Protein AF-A0A959L363-F1 (afdb_monomer_lite)

pLDDT: mean 81.71, std 19.34, range [37.88, 98.5]

Secondary structure (DSSP, 8-state):
----------------------SSSHHHHHHHHHHHHHHHHHHHHHHTT--EE-SEEEETTTTEEEEPPTTEEEEEHHHHHHIIIIIT-PPPPPTTS-EEEEEEETT--TTSTT---EEEE--STT---HHHHTT--

Sequence (137 aa):
MNRIITLLLSIGYFPLFSFQDADTVATDTLGYAQAVAMYQAYTDSLLATFQYDRGLIHLKDDLATIQVPSGFKYLDGDNAEKVLTDLWGNPPSDTENQSLGMLFPEYSDPLDDSSYAINITYSEDGYVDDEDAEEID

Structure (mmCIF, N/CA/C/O backbone):
data_AF-A0A959L363-F1
#
_entry.id   AF-A0A959L363-F1
#
loop_
_atom_site.group_PDB
_atom_site.id
_atom_site.type_symbol
_atom_site.label_atom_id
_atom_site.label_alt_id
_atom_site.label_comp_id
_atom_site.label_asym_id
_atom_site.label_entity_id
_atom_site.label_seq_id
_atom_site.pdbx_PDB_ins_code
_atom_site.Cartn_x
_atom_site.Cartn_y
_atom_site.Cartn_z
_atom_site.occupancy
_atom_site.B_iso_or_equiv
_atom_site.auth_seq_id
_atom_site.auth_comp_id
_atom_site.auth_asym_id
_atom_site.auth_atom_id
_atom_site.pdbx_PDB_model_num
ATOM 1 N N . MET A 1 1 ? 14.053 -32.104 -82.047 1.00 43.00 1 MET A N 1
ATOM 2 C CA . MET A 1 1 ? 14.640 -31.166 -83.028 1.00 43.00 1 MET A CA 1
ATOM 3 C C . MET A 1 1 ? 15.116 -29.943 -82.254 1.00 43.00 1 MET A C 1
ATOM 5 O O . MET A 1 1 ? 14.291 -29.179 -81.777 1.00 43.00 1 MET A O 1
ATOM 9 N N . ASN A 1 2 ? 16.428 -29.853 -82.015 1.00 37.88 2 ASN A N 1
ATOM 10 C CA . ASN A 1 2 ? 17.093 -28.775 -81.273 1.00 37.88 2 ASN A CA 1
ATOM 11 C C . ASN A 1 2 ? 17.002 -27.446 -82.018 1.00 37.88 2 ASN A C 1
ATOM 13 O O . ASN A 1 2 ? 17.355 -27.441 -83.195 1.00 37.88 2 ASN A O 1
ATOM 17 N N . ARG A 1 3 ? 16.745 -26.338 -81.305 1.00 48.91 3 ARG A N 1
ATOM 18 C CA . ARG A 1 3 ? 17.445 -25.056 -81.520 1.00 48.91 3 ARG A CA 1
ATOM 19 C C . ARG A 1 3 ? 17.607 -24.300 -80.198 1.00 48.91 3 ARG A C 1
ATOM 21 O O . ARG A 1 3 ? 16.653 -23.766 -79.650 1.00 48.91 3 ARG A O 1
ATOM 28 N N . ILE A 1 4 ? 18.845 -24.304 -79.718 1.00 48.91 4 ILE A N 1
ATOM 29 C CA . ILE A 1 4 ? 19.383 -23.4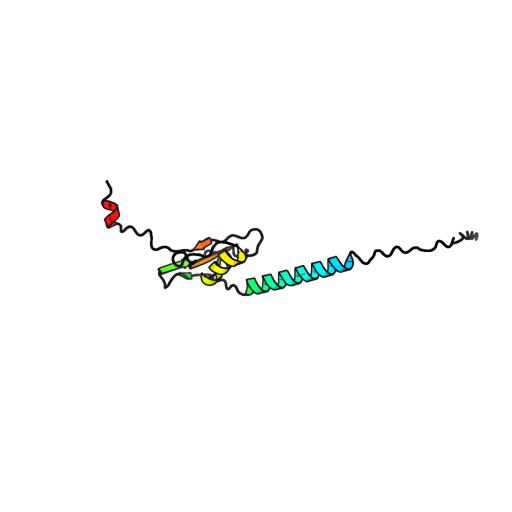88 -78.629 1.00 48.91 4 ILE A CA 1
ATOM 30 C C . ILE A 1 4 ? 19.667 -22.098 -79.216 1.00 48.91 4 ILE A C 1
ATOM 32 O O . ILE A 1 4 ? 20.325 -22.014 -80.253 1.00 48.91 4 ILE A O 1
ATOM 36 N N . ILE A 1 5 ? 19.189 -21.027 -78.578 1.00 58.47 5 ILE A N 1
ATOM 37 C CA . ILE A 1 5 ? 19.620 -19.651 -78.865 1.00 58.47 5 ILE A CA 1
ATOM 38 C C . ILE A 1 5 ? 20.135 -19.057 -77.556 1.00 58.47 5 ILE A C 1
ATOM 40 O O . ILE A 1 5 ? 19.373 -18.668 -76.677 1.00 58.47 5 ILE A O 1
ATOM 44 N N . THR A 1 6 ? 21.457 -19.045 -77.441 1.00 44.00 6 THR A N 1
ATOM 45 C CA . THR A 1 6 ? 22.223 -18.380 -76.389 1.00 44.00 6 THR A CA 1
ATOM 46 C C . THR A 1 6 ? 22.303 -16.894 -76.726 1.00 44.00 6 THR A C 1
ATOM 48 O O . THR A 1 6 ? 22.910 -16.536 -77.735 1.00 44.00 6 THR A O 1
ATOM 51 N N . LEU A 1 7 ? 21.716 -16.026 -75.899 1.00 48.38 7 LEU A N 1
ATOM 52 C CA . LEU A 1 7 ? 21.929 -14.580 -75.977 1.00 48.38 7 LEU A CA 1
ATOM 53 C C . LEU A 1 7 ? 22.868 -14.163 -74.837 1.00 48.38 7 LEU A C 1
ATOM 55 O O . LEU A 1 7 ? 22.487 -14.157 -73.669 1.00 48.38 7 LEU A O 1
ATOM 59 N N . LEU A 1 8 ? 24.114 -13.857 -75.196 1.00 46.59 8 LEU A N 1
ATOM 60 C CA . LEU A 1 8 ? 25.107 -13.219 -74.334 1.00 46.59 8 LEU A CA 1
ATOM 61 C C . LEU A 1 8 ? 24.691 -11.761 -74.100 1.00 46.59 8 LEU A C 1
ATOM 63 O O . LEU A 1 8 ? 24.808 -10.941 -75.009 1.00 46.59 8 LEU A O 1
ATOM 67 N N . LEU A 1 9 ? 24.223 -11.435 -72.893 1.00 41.91 9 LEU A N 1
ATOM 68 C CA . LEU A 1 9 ? 24.090 -10.049 -72.452 1.00 41.91 9 LEU A CA 1
ATOM 69 C C . LEU A 1 9 ? 25.356 -9.667 -71.676 1.00 41.91 9 LEU A C 1
ATOM 71 O O . LEU A 1 9 ? 25.665 -10.227 -70.626 1.00 41.91 9 LEU A O 1
ATOM 75 N N . SER A 1 10 ? 26.116 -8.744 -72.252 1.00 45.78 10 SER A N 1
ATOM 76 C CA . SER A 1 10 ? 27.345 -8.171 -71.713 1.00 45.78 10 SER A CA 1
ATOM 77 C C . SER A 1 10 ? 27.107 -7.491 -70.363 1.00 45.78 10 SER A C 1
ATOM 79 O O . SER A 1 10 ? 26.368 -6.510 -70.278 1.00 45.78 10 SER A O 1
ATOM 81 N N . ILE A 1 11 ? 27.779 -7.990 -69.325 1.00 49.88 11 ILE A N 1
ATOM 82 C CA . ILE A 1 11 ? 27.870 -7.367 -68.003 1.00 49.88 11 ILE A CA 1
ATOM 83 C C . ILE A 1 11 ? 28.713 -6.095 -68.144 1.00 49.88 11 ILE A C 1
ATOM 85 O O . ILE A 1 11 ? 29.933 -6.154 -68.286 1.00 49.88 11 ILE A O 1
ATOM 89 N N . GLY A 1 12 ? 28.053 -4.938 -68.140 1.00 54.84 12 GLY A N 1
ATOM 90 C CA . GLY A 1 12 ? 28.714 -3.659 -67.917 1.00 54.84 12 GLY A CA 1
ATOM 91 C C . GLY A 1 12 ? 29.148 -3.571 -66.457 1.00 54.84 12 GLY A C 1
ATOM 92 O O . GLY A 1 12 ? 28.323 -3.689 -65.553 1.00 54.84 12 GLY A O 1
ATOM 93 N N . TYR A 1 13 ? 30.446 -3.393 -66.233 1.00 51.31 13 TYR A N 1
ATOM 94 C CA . TYR A 1 13 ? 31.052 -3.192 -64.921 1.00 51.31 13 TYR A CA 1
ATOM 95 C C . TYR A 1 13 ? 30.641 -1.814 -64.378 1.00 51.31 13 TYR A C 1
ATOM 97 O O . TYR A 1 13 ? 31.309 -0.812 -64.626 1.00 51.31 13 TYR A O 1
ATOM 105 N N . PHE A 1 14 ? 29.510 -1.741 -63.677 1.00 59.78 14 PHE A N 1
ATOM 106 C CA . PHE A 1 14 ? 29.218 -0.617 -62.791 1.00 59.78 14 PHE A CA 1
ATOM 107 C C . PHE A 1 14 ? 29.981 -0.859 -61.485 1.00 59.78 14 PHE A C 1
ATOM 109 O O . PHE A 1 14 ? 29.780 -1.915 -60.879 1.00 59.78 14 PHE A O 1
ATOM 116 N N . PRO A 1 15 ? 30.852 0.056 -61.020 1.00 51.56 15 PRO A N 1
ATOM 117 C CA . PRO A 1 15 ? 31.345 -0.036 -59.659 1.00 51.56 15 PRO A CA 1
ATOM 118 C C . PRO A 1 15 ? 30.133 0.033 -58.728 1.00 51.56 15 PRO A C 1
ATOM 120 O O . PRO A 1 15 ? 29.412 1.031 -58.691 1.00 51.56 15 PRO A O 1
ATOM 123 N N . LEU A 1 16 ? 29.902 -1.070 -58.015 1.00 52.91 16 LEU A N 1
ATOM 124 C CA . LEU A 1 16 ? 29.075 -1.127 -56.821 1.00 52.91 16 LEU A CA 1
ATOM 125 C C . LEU A 1 16 ? 29.635 -0.098 -55.835 1.00 52.91 16 LEU A C 1
ATOM 127 O O . LEU A 1 16 ? 30.534 -0.394 -55.052 1.00 52.91 16 LEU A O 1
ATOM 131 N N . PHE A 1 17 ? 29.118 1.127 -55.877 1.00 48.88 17 PHE A N 1
ATOM 132 C CA . PHE A 1 17 ? 29.097 1.955 -54.685 1.00 48.88 17 PHE A CA 1
ATOM 133 C C . PHE A 1 17 ? 28.087 1.305 -53.745 1.00 48.88 17 PHE A C 1
ATOM 135 O O . PHE A 1 17 ? 26.893 1.593 -53.786 1.00 48.88 17 PHE A O 1
ATOM 142 N N . SER A 1 18 ? 28.572 0.376 -52.926 1.00 49.88 18 SER A N 1
ATOM 143 C CA . SER A 1 18 ? 27.905 0.030 -51.683 1.00 49.88 18 SER A CA 1
ATOM 144 C C . SER A 1 18 ? 27.922 1.290 -50.821 1.00 49.88 18 SER A C 1
ATOM 146 O O . SER A 1 18 ? 28.920 1.577 -50.164 1.00 49.88 18 SER A O 1
ATOM 148 N N . PHE A 1 19 ? 26.841 2.071 -50.837 1.00 51.59 19 PHE A N 1
ATOM 149 C CA . PHE A 1 19 ? 26.534 2.918 -49.689 1.00 51.59 19 PHE A CA 1
ATOM 150 C C . PHE A 1 19 ? 26.114 1.975 -48.565 1.00 51.59 19 PHE A C 1
ATOM 152 O O . PHE A 1 19 ? 24.955 1.593 -48.425 1.00 51.59 19 PHE A O 1
ATOM 159 N N . GLN A 1 20 ? 27.118 1.511 -47.829 1.00 48.84 20 GLN A N 1
ATOM 160 C CA . GLN A 1 20 ? 26.944 0.859 -46.549 1.00 48.84 20 GLN A CA 1
ATOM 161 C C . GLN A 1 20 ? 26.662 1.945 -45.508 1.00 48.84 20 GLN A C 1
ATOM 163 O O . GLN A 1 20 ? 27.536 2.289 -44.726 1.00 48.84 20 GLN A O 1
ATOM 168 N N . ASP A 1 21 ? 25.435 2.456 -45.483 1.00 50.69 21 ASP A N 1
ATOM 169 C CA . ASP A 1 21 ? 24.870 3.050 -44.267 1.00 50.69 21 ASP A CA 1
ATOM 170 C C . ASP A 1 21 ? 24.041 1.971 -43.560 1.00 50.69 21 ASP A C 1
ATOM 172 O O . ASP A 1 21 ? 22.823 2.046 -43.436 1.00 50.69 21 ASP A O 1
ATOM 176 N N . ALA A 1 22 ? 24.724 0.897 -43.159 1.00 49.09 22 ALA A N 1
ATOM 177 C CA . ALA A 1 22 ? 24.154 -0.216 -42.401 1.00 49.09 22 ALA A CA 1
ATOM 178 C C . ALA A 1 22 ? 24.656 -0.224 -40.948 1.00 49.09 22 ALA A C 1
ATOM 180 O O . ALA A 1 22 ? 24.751 -1.291 -40.353 1.00 49.09 22 ALA A O 1
ATOM 181 N N . ASP A 1 23 ? 25.012 0.942 -40.398 1.00 50.62 23 ASP A N 1
ATOM 182 C CA . ASP A 1 23 ? 25.654 1.027 -39.075 1.00 50.62 23 ASP A CA 1
ATOM 183 C C . ASP A 1 23 ? 24.974 1.993 -38.089 1.00 50.62 23 ASP A C 1
ATOM 185 O O . ASP A 1 23 ? 25.424 2.159 -36.960 1.00 50.62 23 ASP A O 1
ATOM 189 N N . THR A 1 24 ? 23.846 2.607 -38.461 1.00 48.31 24 THR A N 1
ATOM 190 C CA . THR A 1 24 ? 23.102 3.513 -37.562 1.00 48.31 24 THR A CA 1
ATOM 191 C C . THR A 1 24 ? 21.827 2.918 -36.970 1.00 48.31 24 THR A C 1
ATOM 193 O O . THR A 1 24 ? 21.322 3.459 -35.995 1.00 48.31 24 THR A O 1
ATOM 196 N N . VAL A 1 25 ? 21.320 1.789 -37.482 1.00 49.47 25 VAL A N 1
ATOM 197 C CA . VAL A 1 25 ? 20.061 1.195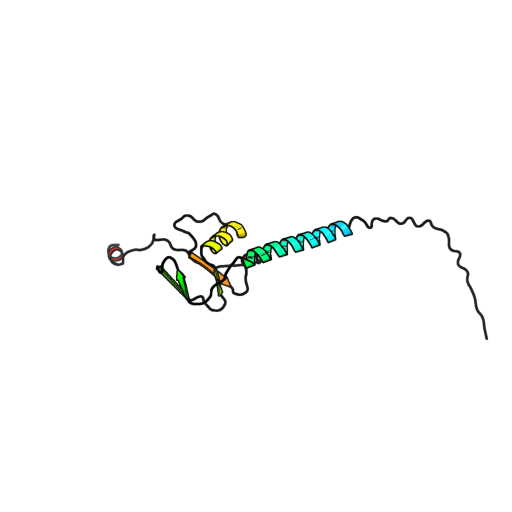 -36.983 1.00 49.47 25 VAL A CA 1
ATOM 198 C C . VAL A 1 25 ? 20.306 0.085 -35.954 1.00 49.47 25 VAL A C 1
ATOM 200 O O . VAL A 1 25 ? 19.587 0.011 -34.963 1.00 49.47 25 VAL A O 1
ATOM 203 N N . ALA A 1 26 ? 21.341 -0.747 -36.131 1.00 53.28 26 ALA A N 1
ATOM 204 C CA . ALA A 1 26 ? 21.574 -1.933 -35.294 1.00 53.28 26 ALA A CA 1
ATOM 205 C C . ALA A 1 26 ? 22.016 -1.605 -33.853 1.00 53.28 26 ALA A C 1
ATOM 207 O O . ALA A 1 26 ? 21.640 -2.302 -32.910 1.00 53.28 26 ALA A O 1
ATOM 208 N N . THR A 1 27 ? 22.786 -0.531 -33.672 1.00 50.38 27 THR A N 1
ATOM 209 C CA . THR A 1 27 ? 23.325 -0.114 -32.366 1.00 50.38 27 THR A CA 1
ATOM 210 C C . THR A 1 27 ? 22.240 0.466 -31.456 1.00 50.38 27 THR A C 1
ATOM 212 O O . THR A 1 27 ? 22.255 0.226 -30.250 1.00 50.38 27 THR A O 1
ATOM 215 N N . ASP A 1 28 ? 21.256 1.160 -32.034 1.00 59.50 28 ASP A N 1
ATOM 216 C CA . ASP A 1 28 ? 20.140 1.765 -31.298 1.00 59.50 28 ASP A CA 1
ATOM 217 C C . ASP A 1 28 ? 19.101 0.709 -30.878 1.00 59.50 28 ASP A C 1
ATOM 219 O O . ASP A 1 28 ? 18.611 0.712 -29.751 1.00 59.50 28 ASP A O 1
ATOM 223 N N . THR A 1 29 ? 18.842 -0.298 -31.728 1.00 62.25 29 THR A N 1
ATOM 224 C CA . THR A 1 29 ? 17.885 -1.371 -31.386 1.00 62.25 29 THR A CA 1
ATOM 225 C C . THR A 1 29 ? 18.415 -2.325 -30.316 1.00 62.25 29 THR A C 1
ATOM 227 O O . THR A 1 29 ? 17.658 -2.734 -29.437 1.00 62.25 29 THR A O 1
ATOM 230 N N . LEU A 1 30 ? 19.706 -2.682 -30.362 1.00 71.25 30 LEU A N 1
ATOM 231 C CA . LEU A 1 30 ? 20.332 -3.531 -29.339 1.00 71.25 30 LEU A CA 1
ATOM 232 C C . LEU A 1 30 ? 20.449 -2.803 -27.993 1.00 71.25 30 LEU A C 1
ATOM 234 O O . LEU A 1 30 ? 20.193 -3.407 -26.951 1.00 71.25 30 LEU A O 1
ATOM 238 N N . GLY A 1 31 ? 20.776 -1.507 -28.012 1.00 87.25 31 GLY A N 1
ATOM 239 C CA . GLY A 1 31 ? 20.794 -0.667 -26.813 1.00 87.25 31 GLY A CA 1
ATOM 240 C C . GLY A 1 31 ? 19.407 -0.519 -26.186 1.00 87.25 31 GLY A C 1
ATOM 241 O O . GLY A 1 31 ? 19.257 -0.708 -24.979 1.00 87.25 31 GLY A O 1
ATOM 242 N N . TYR A 1 32 ? 18.381 -0.268 -27.004 1.00 82.06 32 TYR A N 1
ATOM 243 C CA . TYR A 1 32 ? 16.997 -0.165 -26.544 1.00 82.06 32 TYR A CA 1
ATOM 244 C C . TYR A 1 32 ? 16.484 -1.480 -25.945 1.00 82.06 32 TYR A C 1
ATOM 246 O O . TYR A 1 32 ? 15.940 -1.483 -24.844 1.00 82.06 32 TYR A O 1
ATOM 254 N N . ALA A 1 33 ? 16.718 -2.616 -26.613 1.00 89.94 33 ALA A N 1
ATOM 255 C CA . ALA A 1 33 ? 16.316 -3.924 -26.096 1.00 89.94 33 ALA A CA 1
ATOM 256 C C . ALA A 1 33 ? 16.993 -4.247 -24.752 1.00 89.94 33 ALA A C 1
ATOM 258 O O . ALA A 1 33 ? 16.332 -4.714 -23.826 1.00 89.94 33 ALA A O 1
ATOM 259 N N . GLN A 1 34 ? 18.291 -3.954 -24.620 1.00 90.69 34 GLN A N 1
ATOM 260 C CA . GLN A 1 34 ? 19.027 -4.144 -23.370 1.00 90.69 34 GLN A CA 1
ATOM 261 C C . GLN A 1 34 ? 18.500 -3.237 -22.248 1.00 90.69 34 GLN A C 1
ATOM 263 O O . GLN A 1 34 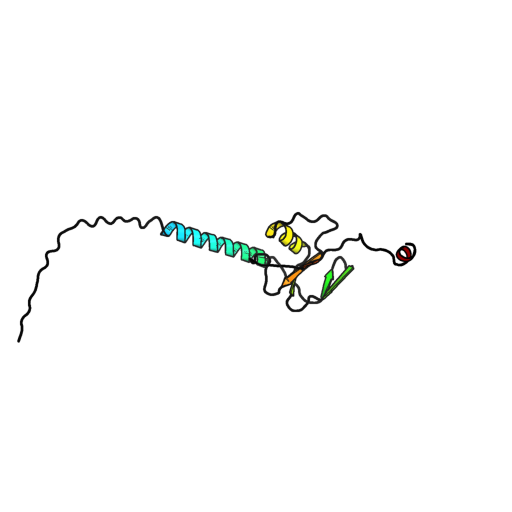? 18.369 -3.697 -21.113 1.00 90.69 34 GLN A O 1
ATOM 268 N N . ALA A 1 35 ? 18.175 -1.976 -22.553 1.00 91.75 35 ALA A N 1
ATOM 269 C CA . ALA A 1 35 ? 17.610 -1.031 -21.591 1.00 91.75 35 ALA A CA 1
ATOM 270 C C . ALA A 1 35 ? 16.221 -1.470 -21.099 1.00 91.75 35 ALA A C 1
ATOM 272 O O . ALA A 1 35 ? 15.969 -1.448 -19.896 1.00 91.75 35 ALA A O 1
ATOM 273 N N . VAL A 1 36 ? 15.353 -1.938 -22.004 1.00 93.38 36 VAL A N 1
ATOM 274 C CA . VAL A 1 36 ? 14.036 -2.492 -21.649 1.00 93.38 36 VAL A CA 1
ATOM 275 C C . VAL A 1 36 ? 14.187 -3.720 -20.751 1.00 93.38 36 VAL A C 1
ATOM 277 O O . VAL A 1 36 ? 13.523 -3.798 -19.721 1.00 93.38 36 VAL A O 1
ATOM 280 N N . ALA A 1 37 ? 15.100 -4.641 -21.074 1.00 94.75 37 ALA A N 1
ATOM 281 C CA . ALA A 1 37 ? 15.347 -5.822 -20.243 1.00 94.75 37 ALA A CA 1
ATOM 282 C C . ALA A 1 37 ? 15.857 -5.458 -18.837 1.00 94.75 37 ALA A C 1
ATOM 284 O O . ALA A 1 37 ? 15.452 -6.071 -17.853 1.00 94.75 37 ALA A O 1
ATOM 285 N N . MET A 1 38 ? 16.734 -4.454 -18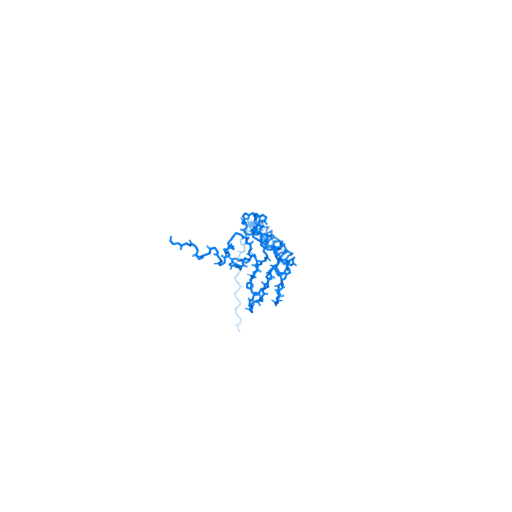.722 1.00 94.50 38 MET A N 1
ATOM 286 C CA . MET A 1 38 ? 17.206 -3.970 -17.420 1.00 94.50 38 MET A CA 1
ATOM 287 C C . MET A 1 38 ? 16.087 -3.319 -16.607 1.00 94.50 38 MET A C 1
ATOM 289 O O . MET A 1 38 ? 16.006 -3.549 -15.403 1.00 94.50 38 MET A O 1
ATOM 293 N N . TYR A 1 39 ? 15.229 -2.531 -17.258 1.00 91.94 39 TYR A N 1
ATOM 294 C CA . TYR A 1 39 ? 14.073 -1.920 -16.612 1.00 91.94 39 TYR A CA 1
ATOM 295 C C . TYR A 1 39 ? 13.099 -2.983 -16.091 1.00 91.94 39 TYR A C 1
ATOM 297 O O . TYR A 1 39 ? 12.738 -2.936 -14.922 1.00 91.94 39 TYR A O 1
ATOM 305 N N . GLN A 1 40 ? 12.770 -3.989 -16.907 1.00 93.38 40 GLN A N 1
ATOM 306 C CA . GLN A 1 40 ? 11.921 -5.116 -16.503 1.00 93.38 40 GLN A CA 1
ATOM 307 C C . GLN A 1 40 ? 12.519 -5.896 -15.326 1.00 93.38 40 GLN A C 1
ATOM 309 O O . GLN A 1 40 ? 11.847 -6.141 -14.333 1.00 93.38 40 GLN A O 1
ATOM 314 N N . ALA A 1 41 ? 13.812 -6.228 -15.380 1.00 95.56 41 ALA A N 1
ATOM 315 C CA . ALA A 1 41 ? 14.466 -6.928 -14.276 1.00 95.56 41 ALA A CA 1
ATOM 316 C C . ALA A 1 41 ? 14.451 -6.111 -12.970 1.00 95.56 41 ALA A C 1
ATOM 318 O O . ALA A 1 41 ? 14.320 -6.675 -11.883 1.00 95.56 41 ALA A O 1
ATOM 319 N N . TYR A 1 42 ? 14.579 -4.785 -13.068 1.00 93.31 42 TYR A N 1
ATOM 320 C CA . TYR A 1 42 ? 14.456 -3.890 -11.922 1.00 93.31 42 TYR A CA 1
ATOM 321 C C . TYR A 1 42 ? 13.027 -3.866 -11.364 1.00 93.31 42 TYR A C 1
ATOM 323 O O . TYR A 1 42 ? 12.858 -4.027 -10.155 1.00 93.31 42 TYR A O 1
ATOM 331 N N 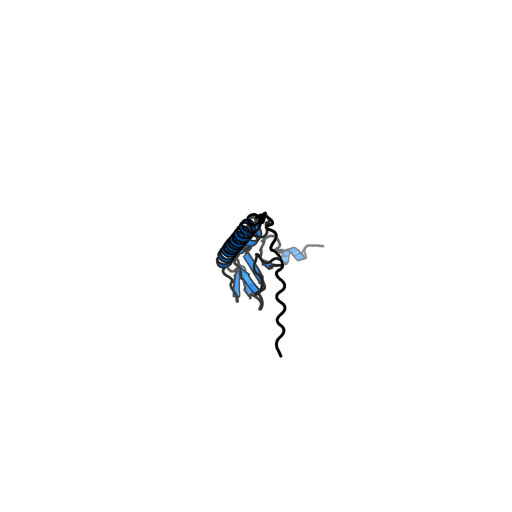. THR A 1 43 ? 12.006 -3.713 -12.217 1.00 93.31 43 THR A N 1
ATOM 332 C CA . THR A 1 43 ? 10.603 -3.699 -11.774 1.00 93.31 43 THR A CA 1
ATOM 333 C C . THR A 1 43 ? 10.208 -5.026 -11.142 1.00 93.31 43 THR A C 1
ATOM 335 O O . THR A 1 43 ? 9.643 -5.031 -10.053 1.00 93.31 43 THR A O 1
ATOM 338 N N . ASP A 1 44 ? 10.590 -6.148 -11.751 1.00 94.12 44 ASP A N 1
ATOM 339 C CA . ASP A 1 44 ? 10.318 -7.487 -11.227 1.00 94.12 44 ASP A CA 1
ATOM 340 C C . ASP A 1 44 ? 10.983 -7.690 -9.862 1.00 94.12 44 ASP A C 1
ATOM 342 O O . ASP A 1 44 ? 10.361 -8.192 -8.926 1.00 94.12 44 ASP A O 1
ATOM 346 N N . SER A 1 45 ? 12.241 -7.255 -9.718 1.00 95.25 45 SER A N 1
ATOM 347 C CA . SER A 1 45 ? 12.955 -7.334 -8.443 1.00 95.25 45 SER A CA 1
ATOM 348 C C . SER A 1 45 ? 12.301 -6.486 -7.358 1.00 95.25 45 SER A C 1
ATOM 350 O O . SER A 1 45 ? 12.332 -6.886 -6.197 1.00 95.25 45 SER A O 1
ATOM 352 N N . LEU A 1 46 ? 11.764 -5.318 -7.707 1.00 94.12 46 LEU A N 1
ATOM 353 C CA . LEU A 1 46 ? 11.080 -4.434 -6.771 1.00 94.12 46 LEU A CA 1
ATOM 354 C C . LEU A 1 46 ? 9.736 -5.030 -6.336 1.00 94.12 46 LEU A C 1
ATOM 356 O O . LEU A 1 46 ? 9.482 -5.140 -5.139 1.00 94.12 46 LEU A O 1
ATOM 360 N N . LEU A 1 47 ? 8.910 -5.471 -7.288 1.00 94.31 47 LEU A N 1
ATOM 361 C CA . LEU A 1 47 ? 7.609 -6.086 -7.006 1.00 94.31 47 LEU A CA 1
ATOM 362 C C . LEU A 1 47 ? 7.752 -7.370 -6.183 1.00 94.31 47 LEU A C 1
ATOM 364 O O . LEU A 1 47 ? 6.947 -7.622 -5.292 1.00 94.31 47 LEU A O 1
ATOM 368 N N . ALA A 1 48 ? 8.823 -8.138 -6.401 1.00 95.25 48 ALA A N 1
ATOM 369 C CA . ALA A 1 48 ? 9.135 -9.319 -5.600 1.00 95.25 48 ALA A CA 1
ATOM 370 C C . ALA A 1 48 ? 9.466 -9.007 -4.127 1.00 95.25 48 ALA A C 1
ATOM 372 O O . ALA A 1 48 ? 9.482 -9.925 -3.305 1.00 95.25 48 ALA A O 1
ATOM 373 N N . THR A 1 49 ? 9.747 -7.745 -3.775 1.00 95.56 49 THR A N 1
ATOM 374 C CA . THR A 1 49 ? 9.944 -7.350 -2.370 1.00 95.56 49 THR A CA 1
ATOM 375 C C . THR A 1 49 ? 8.629 -7.179 -1.612 1.00 95.56 49 THR A C 1
ATOM 377 O O . THR A 1 49 ? 8.633 -7.243 -0.381 1.00 95.56 49 THR A O 1
ATOM 380 N N . PHE A 1 50 ? 7.511 -7.002 -2.321 1.00 96.31 50 PHE A N 1
ATOM 381 C CA . PHE A 1 50 ? 6.193 -6.863 -1.718 1.00 96.31 50 PHE A CA 1
ATOM 382 C C . PHE A 1 50 ? 5.602 -8.229 -1.380 1.00 96.31 50 PHE A C 1
ATOM 384 O O . PHE A 1 50 ? 5.480 -9.116 -2.227 1.00 96.31 50 PHE A O 1
ATOM 391 N N . GLN A 1 51 ? 5.223 -8.392 -0.114 1.00 96.12 51 GLN A N 1
ATOM 392 C CA . GLN A 1 51 ? 4.527 -9.577 0.368 1.00 96.12 51 GLN A CA 1
ATOM 393 C C . GLN A 1 51 ? 3.055 -9.239 0.522 1.00 96.12 51 GLN A C 1
ATOM 395 O O . GLN A 1 51 ? 2.707 -8.233 1.133 1.00 96.12 51 GLN A O 1
ATOM 400 N N . TYR A 1 52 ? 2.207 -10.077 -0.070 1.00 97.69 52 TYR A N 1
ATOM 401 C CA . TYR A 1 52 ? 0.775 -9.847 -0.077 1.00 97.69 52 TYR A CA 1
ATOM 402 C C . TYR A 1 52 ? 0.029 -10.889 0.745 1.00 97.69 52 TYR A C 1
ATOM 404 O O . TYR A 1 52 ? 0.066 -12.084 0.424 1.00 97.69 52 TYR A O 1
ATOM 412 N N . ASP A 1 53 ? -0.735 -10.415 1.720 1.00 97.81 53 ASP A N 1
ATOM 413 C CA . ASP A 1 53 ? -1.535 -11.249 2.605 1.00 97.81 53 ASP A CA 1
ATOM 414 C C . ASP A 1 53 ? -3.001 -11.324 2.168 1.00 97.81 53 ASP A C 1
ATOM 416 O O . ASP A 1 53 ? -3.522 -10.508 1.402 1.00 97.81 53 ASP A O 1
ATOM 420 N N . ARG A 1 54 ? -3.681 -12.370 2.640 1.00 98.12 54 ARG A N 1
ATOM 421 C CA . ARG A 1 54 ? -5.103 -12.641 2.400 1.00 98.12 54 ARG A CA 1
ATOM 422 C C . ARG A 1 54 ? -5.710 -13.208 3.677 1.00 98.12 54 ARG A C 1
ATOM 424 O O . ARG A 1 54 ? -5.013 -13.819 4.482 1.00 98.12 54 ARG A O 1
ATOM 431 N N . GLY A 1 55 ? -7.026 -13.091 3.819 1.00 97.81 55 GLY A N 1
ATOM 432 C CA . GLY A 1 55 ? -7.731 -13.586 4.999 1.00 97.81 55 GLY A CA 1
ATOM 433 C C . GLY A 1 55 ? -7.955 -12.494 6.043 1.00 97.81 55 GLY A C 1
ATOM 434 O O . GLY A 1 55 ? -8.250 -11.358 5.680 1.00 97.81 55 GLY A O 1
ATOM 435 N N . LEU A 1 56 ? -7.886 -12.864 7.322 1.00 98.19 56 LEU A N 1
ATOM 436 C CA . LEU A 1 56 ? -8.071 -11.940 8.440 1.00 98.19 56 LEU A CA 1
ATOM 437 C C . LEU A 1 56 ? -6.745 -11.244 8.762 1.00 98.19 56 LEU A C 1
ATOM 439 O O . LEU A 1 56 ? -5.768 -11.916 9.087 1.00 98.19 56 LEU A O 1
ATOM 443 N N . ILE A 1 57 ? -6.733 -9.916 8.694 1.00 98.00 57 ILE A N 1
ATOM 444 C CA . ILE A 1 57 ? -5.579 -9.073 9.007 1.00 98.00 57 ILE A CA 1
ATOM 445 C C . ILE A 1 57 ? -5.914 -8.210 10.220 1.00 98.00 57 ILE A C 1
ATOM 447 O O . ILE A 1 57 ? -7.004 -7.641 10.309 1.00 98.00 57 ILE A O 1
ATOM 451 N N . HIS A 1 58 ? -4.964 -8.120 11.142 1.00 97.00 58 HIS A N 1
ATOM 452 C CA . HIS A 1 58 ? -5.039 -7.287 12.335 1.00 97.00 58 HIS A CA 1
ATOM 453 C C . HIS A 1 58 ? -4.317 -5.967 12.060 1.00 97.00 58 HIS A C 1
ATOM 455 O O . HIS A 1 58 ? -3.184 -5.971 11.581 1.00 97.00 58 HIS A O 1
ATOM 461 N N . LEU A 1 59 ? -4.984 -4.845 12.321 1.00 95.00 59 LEU A N 1
ATOM 462 C CA . LEU A 1 59 ? -4.497 -3.502 12.020 1.00 95.00 59 LEU A CA 1
ATOM 463 C C . LEU A 1 59 ? -4.200 -2.756 13.321 1.00 95.00 59 LEU A C 1
ATOM 465 O O . LEU A 1 59 ? -5.015 -2.805 14.242 1.00 95.00 59 LEU A O 1
ATOM 469 N N . LYS A 1 60 ? -3.067 -2.039 13.357 1.00 89.56 60 LYS A N 1
ATOM 470 C CA . LYS A 1 60 ? -2.639 -1.134 14.443 1.00 89.56 60 LYS A CA 1
ATOM 471 C C . LYS A 1 60 ? -2.866 -1.725 15.844 1.00 89.56 60 LYS A C 1
ATOM 473 O O . LYS A 1 60 ? -3.816 -1.349 16.518 1.00 89.56 60 LYS A O 1
ATOM 478 N N . ASP A 1 61 ? -2.004 -2.650 16.268 1.00 88.75 61 ASP A N 1
ATOM 479 C CA . ASP A 1 61 ? -2.054 -3.266 17.608 1.00 88.75 61 ASP A CA 1
ATOM 480 C C . ASP A 1 61 ? -3.460 -3.766 18.010 1.00 88.75 61 ASP A C 1
ATOM 482 O O . ASP A 1 61 ? -3.936 -3.506 19.113 1.00 88.75 61 ASP A O 1
ATOM 486 N N . ASP A 1 62 ? -4.139 -4.468 17.095 1.00 91.12 62 ASP A N 1
ATOM 487 C CA . ASP A 1 62 ? -5.507 -4.992 17.264 1.00 91.12 62 ASP A CA 1
ATOM 488 C C . ASP A 1 62 ? -6.623 -3.939 17.408 1.00 91.12 62 ASP A C 1
ATOM 490 O O . ASP A 1 62 ? -7.753 -4.282 17.763 1.00 91.12 62 ASP A O 1
ATOM 494 N N . LEU A 1 63 ? -6.365 -2.673 17.063 1.00 90.25 63 LEU A N 1
ATOM 495 C CA . LEU A 1 63 ? -7.389 -1.623 17.021 1.00 90.25 63 LEU A CA 1
ATOM 496 C C . LEU A 1 63 ? -8.552 -1.992 16.091 1.00 90.25 63 LEU A C 1
ATOM 498 O O . LEU A 1 63 ? -9.712 -1.710 16.389 1.00 90.25 63 LEU A O 1
ATOM 502 N N . ALA A 1 64 ? -8.243 -2.612 14.952 1.00 91.62 64 ALA A N 1
ATOM 503 C CA . ALA A 1 64 ? -9.233 -3.059 13.986 1.00 91.62 64 ALA A CA 1
ATOM 504 C C . ALA A 1 64 ? -8.809 -4.370 13.322 1.00 91.62 64 ALA A C 1
ATOM 506 O O . ALA A 1 64 ? -7.638 -4.745 13.305 1.00 91.62 64 ALA A O 1
ATOM 507 N N . THR A 1 65 ? -9.777 -5.057 12.720 1.00 96.56 65 THR A N 1
ATOM 508 C CA . THR A 1 65 ? -9.508 -6.207 11.855 1.00 96.56 65 THR A CA 1
ATOM 509 C C . THR A 1 65 ? -10.156 -6.001 10.500 1.00 96.56 65 THR A C 1
ATOM 511 O O . THR A 1 65 ? -11.232 -5.409 10.393 1.00 96.56 65 THR A O 1
ATOM 514 N N . ILE A 1 66 ? -9.506 -6.505 9.456 1.00 96.38 66 ILE A N 1
ATOM 515 C CA . ILE A 1 66 ? -10.063 -6.540 8.112 1.00 96.38 66 ILE A CA 1
ATOM 516 C C . ILE A 1 66 ? -10.063 -7.971 7.593 1.00 96.38 66 ILE A C 1
ATOM 518 O O . ILE A 1 66 ? -9.052 -8.669 7.598 1.00 96.38 66 ILE A O 1
ATOM 522 N N . GLN A 1 67 ? -11.225 -8.416 7.126 1.00 98.19 67 GLN A N 1
ATOM 523 C CA . GLN A 1 67 ? -11.332 -9.622 6.323 1.00 98.19 67 GLN A CA 1
ATOM 524 C C . GLN A 1 67 ? -11.109 -9.224 4.865 1.00 98.19 67 GLN A C 1
ATOM 526 O O . GLN A 1 67 ? -11.991 -8.623 4.252 1.00 98.19 67 GLN A O 1
ATOM 531 N N . VAL A 1 68 ? -9.942 -9.557 4.309 1.00 98.25 68 VAL A N 1
ATOM 532 C CA . VAL A 1 68 ? -9.601 -9.253 2.913 1.00 98.25 68 VAL A CA 1
ATOM 533 C C . VAL A 1 68 ? -10.653 -9.892 1.995 1.00 98.25 68 VAL A C 1
ATOM 535 O O . VAL A 1 68 ? -10.830 -11.119 2.049 1.00 98.25 68 VAL A O 1
ATOM 538 N N . PRO A 1 69 ? -11.383 -9.096 1.189 1.00 97.69 69 PRO A N 1
ATOM 539 C CA . PRO A 1 69 ? -12.409 -9.617 0.296 1.00 97.69 69 PRO A CA 1
ATOM 540 C C . PRO A 1 69 ? -11.815 -10.487 -0.813 1.00 97.69 69 PRO A C 1
ATOM 542 O O . PRO A 1 69 ? -10.667 -10.323 -1.220 1.00 97.69 69 PRO A O 1
ATOM 545 N N . SER A 1 70 ? -12.624 -11.394 -1.362 1.00 97.69 70 SER A N 1
ATOM 546 C CA . SER A 1 70 ? -12.217 -12.159 -2.543 1.00 97.69 70 SER A CA 1
ATOM 547 C C . SER A 1 70 ? -11.942 -11.227 -3.729 1.00 97.69 70 SER A C 1
ATOM 549 O O . SER A 1 70 ? -12.695 -10.282 -3.964 1.00 97.69 70 SER A O 1
ATOM 551 N N . GLY A 1 71 ? -10.871 -11.507 -4.476 1.00 97.56 71 GLY A N 1
ATOM 552 C CA . GLY A 1 71 ? -10.412 -10.667 -5.585 1.00 97.56 71 GLY A CA 1
ATOM 553 C C . GLY A 1 71 ? -9.460 -9.546 -5.170 1.00 97.56 71 GLY A C 1
ATOM 554 O O . GLY A 1 71 ? -9.085 -8.751 -6.030 1.00 97.56 71 GLY A O 1
ATOM 555 N N . PHE A 1 72 ? -9.062 -9.495 -3.896 1.00 98.44 72 PHE A N 1
ATOM 556 C CA . PHE A 1 72 ? -8.084 -8.549 -3.379 1.00 98.44 72 PHE A CA 1
ATOM 557 C C . PHE A 1 72 ? -6.941 -9.244 -2.640 1.00 98.44 72 PHE A C 1
ATOM 559 O O . PHE A 1 72 ? -7.108 -10.304 -2.031 1.00 98.44 72 PHE A O 1
ATOM 566 N N . LYS A 1 73 ? -5.805 -8.553 -2.632 1.00 98.12 73 LYS A N 1
ATOM 567 C CA . LYS A 1 73 ? -4.598 -8.877 -1.883 1.00 98.12 73 LYS A CA 1
ATOM 568 C C . LYS A 1 73 ? -4.196 -7.673 -1.029 1.00 98.12 73 LYS A C 1
ATOM 570 O O . LYS A 1 73 ? -4.341 -6.530 -1.464 1.00 98.12 73 LYS A O 1
ATOM 575 N N . TYR A 1 74 ? -3.742 -7.923 0.193 1.00 98.50 74 TYR A N 1
ATOM 576 C CA . TYR A 1 74 ? -3.372 -6.888 1.155 1.00 98.50 74 TYR A CA 1
ATOM 577 C C . TYR A 1 74 ? -1.862 -6.663 1.168 1.00 98.50 74 TYR A C 1
ATOM 579 O O . TYR A 1 74 ? -1.113 -7.631 1.159 1.00 98.50 74 TYR A O 1
ATOM 587 N N . LEU A 1 75 ? -1.434 -5.406 1.213 1.00 98.31 75 LEU A N 1
ATOM 588 C CA . LEU A 1 75 ? -0.053 -4.978 1.421 1.00 98.31 75 LEU A CA 1
ATOM 589 C C . LEU A 1 75 ? 0.037 -4.255 2.769 1.00 98.31 75 LEU A C 1
ATOM 591 O O . LEU A 1 75 ? -0.817 -3.419 3.063 1.00 98.31 75 LEU A O 1
ATOM 595 N N . ASP A 1 76 ? 1.053 -4.565 3.570 1.00 97.38 76 ASP A N 1
ATOM 596 C CA . ASP A 1 76 ? 1.267 -3.941 4.879 1.00 97.38 76 ASP A CA 1
ATOM 597 C C . ASP A 1 76 ? 1.530 -2.428 4.792 1.00 97.38 76 ASP A C 1
ATOM 599 O O . ASP A 1 76 ? 1.893 -1.907 3.738 1.00 97.38 76 ASP A O 1
ATOM 603 N N . GLY A 1 77 ? 1.346 -1.728 5.916 1.00 96.12 77 GLY A N 1
ATOM 604 C CA . GLY A 1 77 ? 1.485 -0.272 6.008 1.00 96.12 77 GLY A CA 1
ATOM 605 C C . GLY A 1 77 ? 2.849 0.264 5.565 1.00 96.12 77 GLY A C 1
ATOM 606 O O . GLY A 1 77 ? 2.908 1.218 4.791 1.00 96.12 77 GLY A O 1
ATOM 607 N N . ASP A 1 78 ? 3.948 -0.383 5.964 1.00 95.50 78 ASP A N 1
ATOM 608 C CA . ASP A 1 78 ? 5.301 0.078 5.621 1.00 95.50 78 ASP A CA 1
ATOM 609 C C . ASP A 1 78 ? 5.555 -0.001 4.112 1.00 95.50 78 ASP A C 1
ATOM 611 O O . ASP A 1 78 ? 6.152 0.896 3.510 1.00 95.50 78 ASP A O 1
ATOM 615 N N . ASN A 1 79 ? 5.119 -1.087 3.474 1.00 97.56 79 ASN A N 1
ATOM 616 C CA . ASN A 1 79 ? 5.214 -1.220 2.025 1.00 97.56 79 ASN A CA 1
ATOM 617 C C . ASN A 1 79 ? 4.176 -0.364 1.294 1.00 97.56 79 ASN A C 1
ATOM 619 O O . ASN A 1 79 ? 4.457 0.112 0.194 1.00 97.56 79 ASN A O 1
ATOM 623 N N . ALA A 1 80 ? 3.015 -0.120 1.897 1.00 97.31 80 ALA A N 1
ATOM 624 C CA . ALA A 1 80 ? 2.026 0.789 1.351 1.00 97.31 80 ALA A CA 1
ATOM 625 C C . ALA A 1 80 ? 2.555 2.226 1.266 1.00 97.31 80 ALA A C 1
ATOM 627 O O . ALA A 1 80 ? 2.410 2.856 0.220 1.00 97.31 80 ALA A O 1
ATOM 628 N N . GLU A 1 81 ? 3.243 2.716 2.298 1.00 96.94 81 GLU A N 1
ATOM 629 C CA . GLU A 1 81 ? 3.891 4.032 2.264 1.00 96.94 81 GLU A CA 1
ATOM 630 C C . GLU A 1 81 ? 4.897 4.129 1.113 1.00 96.94 81 GLU A C 1
ATOM 632 O O . GLU A 1 81 ? 4.810 5.054 0.313 1.00 96.94 81 GLU A O 1
ATOM 637 N N . LYS A 1 82 ? 5.763 3.121 0.928 1.00 96.44 82 LYS A N 1
ATOM 638 C CA . LYS A 1 82 ? 6.703 3.090 -0.211 1.00 96.44 82 LYS A CA 1
ATOM 639 C C . LYS A 1 82 ? 5.988 3.162 -1.555 1.00 96.44 82 LYS A C 1
ATOM 641 O O . LYS A 1 82 ? 6.449 3.841 -2.466 1.00 96.44 82 LYS A O 1
ATOM 646 N N . VAL A 1 83 ? 4.872 2.451 -1.715 1.00 97.06 83 VAL A N 1
ATOM 647 C CA . VAL A 1 83 ? 4.095 2.527 -2.956 1.00 97.06 83 VAL A CA 1
ATOM 648 C C . VAL A 1 83 ? 3.527 3.932 -3.147 1.00 97.06 83 VAL A C 1
ATOM 650 O O . VAL A 1 83 ? 3.696 4.512 -4.218 1.00 97.06 83 VAL A O 1
ATOM 653 N N . LEU A 1 84 ? 2.880 4.489 -2.121 1.00 96.81 84 LEU A N 1
ATOM 654 C CA . LEU A 1 84 ? 2.250 5.804 -2.189 1.00 96.81 84 LEU A CA 1
ATOM 655 C C . LEU A 1 84 ? 3.278 6.898 -2.490 1.00 96.81 84 LEU A C 1
ATOM 657 O O . LEU A 1 84 ? 3.022 7.734 -3.356 1.00 96.81 84 LEU A O 1
ATOM 661 N N . THR A 1 85 ? 4.430 6.884 -1.823 1.00 96.25 85 THR A N 1
ATOM 662 C CA . THR A 1 85 ? 5.443 7.934 -1.953 1.00 96.25 85 THR A CA 1
ATOM 663 C C . THR A 1 85 ? 6.392 7.679 -3.111 1.00 96.25 85 THR A C 1
ATOM 665 O O . THR A 1 85 ? 6.493 8.497 -4.022 1.00 96.25 85 THR A O 1
ATOM 668 N N . ASP A 1 86 ? 7.075 6.538 -3.111 1.00 95.12 86 ASP A N 1
ATOM 669 C CA . ASP A 1 86 ? 8.230 6.313 -3.977 1.00 95.12 86 ASP A CA 1
ATOM 670 C C . ASP A 1 86 ? 7.802 5.894 -5.384 1.00 95.12 86 ASP A C 1
ATOM 672 O O . ASP A 1 86 ? 8.484 6.225 -6.356 1.00 95.12 86 ASP A O 1
ATOM 676 N N . LEU A 1 87 ? 6.678 5.176 -5.506 1.00 95.00 87 LEU A N 1
ATOM 677 C CA . LEU A 1 87 ? 6.181 4.698 -6.801 1.00 95.00 87 LEU A CA 1
ATOM 678 C C . LEU A 1 87 ? 5.126 5.626 -7.396 1.00 95.00 87 LEU A C 1
ATOM 680 O O . LEU A 1 87 ? 5.163 5.896 -8.595 1.00 95.00 87 LEU A O 1
ATOM 684 N N . TRP A 1 88 ? 4.186 6.108 -6.583 1.00 95.62 88 TRP A N 1
ATOM 685 C CA . TRP A 1 88 ? 3.069 6.935 -7.052 1.00 95.62 88 TRP A CA 1
ATOM 686 C C . TRP A 1 88 ? 3.311 8.438 -6.886 1.00 95.62 88 TRP A C 1
ATOM 688 O O . TRP A 1 88 ? 2.604 9.237 -7.499 1.00 95.62 88 TRP A O 1
ATOM 698 N N . GLY A 1 89 ? 4.333 8.839 -6.124 1.00 95.75 89 GLY A N 1
ATOM 699 C CA . GLY A 1 89 ? 4.741 10.238 -6.004 1.00 95.75 89 GLY A CA 1
ATOM 700 C C . GLY A 1 89 ? 3.861 11.080 -5.082 1.00 95.75 89 GLY A C 1
ATOM 701 O O . GLY A 1 89 ? 3.890 12.309 -5.180 1.00 95.75 89 GLY A O 1
ATOM 702 N N . ASN A 1 90 ? 3.072 10.458 -4.202 1.00 95.56 90 ASN A N 1
ATOM 703 C CA . ASN A 1 90 ? 2.347 11.193 -3.174 1.00 95.56 90 ASN A CA 1
ATOM 704 C C . ASN A 1 90 ? 3.330 11.777 -2.142 1.00 95.56 90 ASN A C 1
ATOM 706 O O . ASN A 1 90 ? 4.395 11.204 -1.897 1.00 95.56 90 ASN A O 1
ATOM 710 N N . PRO A 1 91 ? 2.996 12.914 -1.510 1.00 95.25 91 PRO A N 1
ATOM 711 C CA . PRO A 1 91 ? 3.749 13.403 -0.361 1.00 95.25 91 PRO A CA 1
ATOM 712 C C . PRO A 1 91 ? 3.806 12.350 0.759 1.00 95.25 91 PRO A C 1
ATOM 714 O O . PRO A 1 91 ? 2.857 11.575 0.894 1.00 95.25 91 PRO A O 1
ATOM 717 N N . PRO A 1 92 ? 4.873 12.335 1.577 1.00 93.38 92 PRO A N 1
ATOM 718 C CA . PRO A 1 92 ? 4.942 11.449 2.732 1.00 93.38 92 PRO A CA 1
ATOM 719 C C . PRO A 1 92 ? 3.818 11.757 3.721 1.00 93.38 92 PRO A C 1
ATOM 721 O O . PRO A 1 92 ? 3.524 12.927 3.980 1.00 93.38 92 PRO A O 1
ATOM 724 N N . SER A 1 93 ? 3.217 10.706 4.274 1.00 89.75 93 SER A N 1
ATOM 725 C CA . SER A 1 93 ? 2.203 10.819 5.318 1.00 89.75 93 SER A CA 1
ATOM 726 C C . SER A 1 93 ? 2.798 11.393 6.608 1.00 89.75 93 SER A C 1
ATOM 728 O O . SER A 1 93 ? 3.924 11.067 6.996 1.00 89.75 93 SER A O 1
ATOM 730 N N . ASP A 1 94 ? 2.014 12.208 7.311 1.00 88.50 94 ASP A N 1
ATOM 731 C CA . ASP A 1 94 ? 2.331 12.619 8.679 1.00 88.50 94 ASP A CA 1
ATOM 732 C C . ASP A 1 94 ? 2.212 11.419 9.636 1.00 88.50 94 ASP A C 1
ATOM 734 O O . ASP A 1 94 ? 1.539 10.430 9.333 1.00 88.50 94 ASP A O 1
ATOM 738 N N . THR A 1 95 ? 2.813 11.504 10.827 1.00 83.38 95 THR A N 1
ATOM 739 C CA . THR A 1 95 ? 2.827 10.400 11.811 1.00 83.38 95 THR A CA 1
ATOM 740 C C . THR A 1 95 ? 1.437 9.914 12.226 1.00 83.38 95 THR A C 1
ATOM 742 O O . THR A 1 95 ? 1.289 8.768 12.632 1.00 83.38 95 THR A O 1
ATOM 745 N N . GLU A 1 96 ? 0.419 10.766 12.119 1.00 82.75 96 GLU A N 1
ATOM 746 C CA . GLU A 1 96 ? -0.969 10.450 12.482 1.00 82.75 96 GLU A CA 1
ATOM 747 C C . GLU A 1 96 ? -1.782 9.866 11.319 1.00 82.75 96 GLU A C 1
ATOM 749 O O . GLU A 1 96 ? -2.844 9.302 11.547 1.00 82.75 96 GLU A O 1
ATOM 754 N N . ASN A 1 97 ? -1.288 9.973 10.081 1.00 84.94 97 ASN A N 1
ATOM 755 C CA . ASN A 1 97 ? -1.995 9.554 8.867 1.00 84.94 97 ASN A CA 1
ATOM 756 C C . ASN A 1 97 ? -1.270 8.430 8.117 1.00 84.94 97 ASN A C 1
ATOM 758 O O . ASN A 1 97 ? -1.551 8.198 6.941 1.00 84.94 97 ASN A O 1
ATOM 762 N N . GLN A 1 98 ? -0.340 7.742 8.782 1.00 92.88 98 GLN A N 1
ATOM 763 C CA . GLN A 1 98 ? 0.375 6.618 8.187 1.00 92.88 98 GLN A CA 1
ATOM 764 C C . GLN A 1 98 ? -0.602 5.528 7.740 1.00 92.88 98 GLN A C 1
ATOM 766 O O . GLN A 1 98 ? -1.577 5.206 8.428 1.00 92.88 98 GLN A O 1
ATOM 771 N N . SER A 1 99 ? -0.322 4.954 6.574 1.00 95.94 99 SER A N 1
ATOM 772 C CA . SER A 1 99 ? -1.053 3.814 6.053 1.00 95.94 99 SER A CA 1
ATOM 773 C C . SER A 1 99 ? -0.977 2.654 7.037 1.00 95.94 99 SER A C 1
ATOM 775 O O . SER A 1 99 ? 0.096 2.213 7.446 1.00 95.94 99 SER A O 1
ATOM 777 N N . LEU A 1 100 ? -2.142 2.122 7.386 1.00 96.62 100 LEU A N 1
ATOM 778 C CA . LEU A 1 100 ? -2.258 0.838 8.060 1.00 96.62 100 LEU A CA 1
ATOM 779 C C . LEU A 1 100 ? -2.145 -0.324 7.075 1.00 96.62 100 LEU A C 1
ATOM 781 O O . LEU A 1 100 ? -2.072 -1.458 7.523 1.00 96.62 100 LEU A O 1
ATOM 785 N N . GLY A 1 101 ? -2.141 -0.048 5.768 1.00 97.44 101 GLY A N 1
ATOM 786 C CA . GLY A 1 101 ? -2.029 -1.011 4.683 1.00 97.44 101 GLY A CA 1
ATOM 787 C C . GLY A 1 101 ? -2.885 -0.634 3.474 1.00 97.44 101 GLY A C 1
ATOM 788 O O . GLY A 1 101 ? -3.680 0.311 3.496 1.00 97.44 101 GLY A O 1
ATOM 789 N N . MET A 1 102 ? -2.747 -1.410 2.402 1.00 98.00 102 MET A N 1
ATOM 790 C CA . MET A 1 102 ? -3.485 -1.217 1.154 1.00 98.00 102 MET A CA 1
ATOM 791 C C . MET A 1 102 ? -4.103 -2.506 0.631 1.00 98.00 102 MET A C 1
ATOM 793 O O . MET A 1 102 ? -3.504 -3.574 0.707 1.00 98.00 102 MET A O 1
ATOM 797 N N . LEU A 1 103 ? -5.275 -2.391 0.009 1.00 98.50 103 LEU A N 1
ATOM 798 C CA . LEU A 1 103 ? -5.867 -3.467 -0.781 1.00 98.50 103 LEU A CA 1
ATOM 799 C C . LEU A 1 103 ? -5.666 -3.208 -2.268 1.00 98.50 103 LEU A C 1
ATOM 801 O O . LEU A 1 103 ? -6.145 -2.206 -2.801 1.00 98.50 103 LEU A O 1
ATOM 805 N N . PHE A 1 104 ? -5.034 -4.162 -2.939 1.00 98.19 104 PHE A N 1
ATOM 806 C CA . PHE A 1 104 ? -4.901 -4.207 -4.389 1.00 98.19 104 PHE A CA 1
ATOM 807 C C . PHE A 1 104 ? -5.851 -5.249 -4.971 1.00 98.19 104 PHE A C 1
ATOM 809 O O . PHE A 1 104 ? -6.042 -6.300 -4.350 1.00 98.19 104 PHE A O 1
ATOM 816 N N . PRO A 1 105 ? -6.418 -5.025 -6.166 1.00 97.56 105 PRO A N 1
ATOM 817 C CA . PRO A 1 105 ? -7.013 -6.105 -6.940 1.00 97.56 105 PRO A CA 1
ATOM 818 C C . PRO A 1 105 ? -6.002 -7.234 -7.148 1.00 97.56 105 PRO A C 1
ATOM 820 O O . PRO A 1 105 ? -4.818 -6.990 -7.367 1.00 97.56 105 PRO A O 1
ATOM 823 N N . GLU A 1 106 ? -6.471 -8.478 -7.134 1.00 96.75 106 GLU A N 1
ATOM 824 C CA . GLU A 1 106 ? -5.611 -9.663 -7.259 1.00 96.75 106 GLU A CA 1
ATOM 825 C C . GLU A 1 106 ? -4.738 -9.627 -8.528 1.00 96.75 106 GLU A C 1
ATOM 827 O O . GLU A 1 106 ? -3.599 -10.087 -8.523 1.00 96.75 106 GLU A O 1
ATOM 832 N N . TYR A 1 107 ? -5.284 -9.054 -9.603 1.00 94.62 107 TYR A N 1
ATOM 833 C CA . TYR A 1 107 ? -4.681 -8.982 -10.933 1.00 94.62 107 TYR A CA 1
ATOM 834 C C . TYR A 1 107 ? -3.829 -7.730 -11.180 1.00 94.62 107 TYR A C 1
ATOM 836 O O . TYR A 1 107 ? -3.354 -7.571 -12.300 1.00 94.62 107 TYR A O 1
ATOM 844 N N . SER A 1 108 ? -3.702 -6.833 -10.199 1.00 94.75 108 SER A N 1
ATOM 845 C CA . SER A 1 108 ? -3.040 -5.537 -10.370 1.00 94.75 108 SER A CA 1
ATOM 846 C C . SER A 1 108 ? -1.836 -5.405 -9.447 1.00 94.75 108 SER A C 1
ATOM 848 O O . SER A 1 108 ? -1.891 -5.807 -8.281 1.00 94.75 108 SER A O 1
ATOM 850 N N . ASP A 1 109 ? -0.774 -4.795 -9.954 1.00 94.12 109 ASP A N 1
ATOM 851 C CA . ASP A 1 109 ? 0.427 -4.429 -9.215 1.00 94.12 109 ASP A CA 1
ATOM 852 C C . ASP A 1 109 ? 0.645 -2.907 -9.220 1.00 94.12 109 ASP A C 1
ATOM 854 O O . ASP A 1 109 ? 0.190 -2.218 -10.134 1.00 94.12 109 ASP A O 1
ATOM 858 N N . PRO A 1 110 ? 1.375 -2.354 -8.230 1.00 95.25 110 PRO A N 1
ATOM 859 C CA . PRO A 1 110 ? 1.600 -0.912 -8.100 1.00 95.25 110 PRO A CA 1
ATOM 860 C C . PRO A 1 110 ? 2.182 -0.203 -9.328 1.00 95.25 110 PRO A C 1
ATOM 862 O O . PRO A 1 110 ? 2.052 1.015 -9.428 1.00 95.25 110 PRO A O 1
ATOM 865 N N . LEU A 1 111 ? 2.859 -0.936 -10.215 1.00 94.62 111 LEU A N 1
ATOM 866 C CA . LEU A 1 111 ? 3.530 -0.397 -11.400 1.00 94.62 111 LEU A CA 1
ATOM 867 C C . LEU A 1 111 ? 2.709 -0.553 -12.691 1.00 94.62 111 LEU A C 1
ATOM 869 O O . LEU A 1 111 ? 3.187 -0.147 -13.747 1.00 94.62 111 LEU A O 1
ATOM 873 N N . ASP A 1 112 ? 1.502 -1.123 -12.629 1.00 93.75 112 ASP A N 1
ATOM 874 C CA . ASP A 1 112 ? 0.643 -1.242 -13.809 1.00 93.75 112 ASP A CA 1
ATOM 875 C C . ASP A 1 112 ? 0.118 0.130 -14.262 1.00 93.75 112 ASP A C 1
ATOM 877 O O . ASP A 1 112 ? -0.305 0.951 -13.445 1.00 93.75 112 ASP A O 1
ATOM 881 N N . ASP A 1 113 ? 0.025 0.333 -15.583 1.00 86.88 113 ASP A N 1
ATOM 882 C CA . ASP A 1 113 ? -0.423 1.583 -16.229 1.00 86.88 113 ASP A CA 1
ATOM 883 C C . ASP A 1 113 ? -1.795 2.101 -15.749 1.00 86.88 113 ASP A C 1
ATOM 885 O O . ASP A 1 113 ? -2.144 3.266 -15.945 1.00 86.88 113 ASP A O 1
ATOM 889 N N . SER A 1 114 ? -2.635 1.237 -15.180 1.00 87.81 114 SER A N 1
ATOM 890 C CA . SER A 1 114 ? -3.965 1.587 -14.661 1.00 87.81 114 SER A CA 1
ATOM 891 C C . SER A 1 114 ? -4.247 0.897 -13.328 1.00 87.81 114 SER A C 1
ATOM 893 O O . SER A 1 114 ? -5.354 0.407 -13.092 1.00 87.81 114 SER A O 1
ATOM 895 N N . SER A 1 115 ? -3.230 0.845 -12.466 1.00 93.12 115 SER A N 1
ATOM 896 C CA . SER A 1 115 ? -3.370 0.334 -11.105 1.00 93.12 115 SER A CA 1
ATOM 897 C C . SER A 1 115 ? -4.253 1.240 -10.246 1.00 93.12 115 SER A C 1
ATOM 899 O O . SER A 1 115 ? -4.239 2.466 -10.363 1.00 93.12 115 SER A O 1
ATOM 901 N N . TYR A 1 116 ? -4.985 0.626 -9.320 1.00 95.81 116 TYR A N 1
ATOM 902 C CA . TYR A 1 116 ? -5.616 1.316 -8.203 1.00 95.81 116 TYR A CA 1
ATOM 903 C C . TYR A 1 116 ? -5.486 0.476 -6.935 1.00 95.81 116 TYR A C 1
ATOM 905 O O . TYR A 1 116 ? -5.354 -0.747 -6.991 1.00 95.81 116 TYR A O 1
ATOM 913 N N . ALA A 1 117 ? -5.565 1.139 -5.787 1.00 97.56 117 ALA A N 1
ATOM 914 C CA . ALA A 1 117 ? -5.615 0.486 -4.490 1.00 97.56 117 ALA A CA 1
ATOM 915 C C . ALA A 1 117 ? -6.547 1.243 -3.547 1.00 97.56 117 ALA A C 1
ATOM 917 O O . ALA A 1 117 ? -6.853 2.419 -3.755 1.00 97.56 117 ALA A O 1
ATOM 918 N N . ILE A 1 118 ? -6.990 0.555 -2.502 1.00 97.81 118 ILE A N 1
ATOM 919 C CA . ILE A 1 118 ? -7.721 1.151 -1.387 1.00 97.81 118 ILE A CA 1
ATOM 920 C C . ILE A 1 118 ? -6.727 1.308 -0.241 1.00 97.81 118 ILE A C 1
ATOM 922 O O . ILE A 1 118 ? -6.265 0.303 0.296 1.00 97.81 118 ILE A O 1
ATOM 926 N N . ASN A 1 119 ? -6.398 2.549 0.114 1.00 97.25 119 ASN A N 1
ATOM 927 C CA . ASN A 1 119 ? -5.552 2.856 1.265 1.00 97.25 119 ASN A CA 1
ATOM 928 C C . ASN A 1 119 ? -6.374 2.899 2.550 1.00 97.25 119 ASN A C 1
ATOM 930 O O . ASN A 1 119 ? -7.449 3.500 2.580 1.00 97.25 119 ASN A O 1
ATOM 934 N N . ILE A 1 120 ? -5.864 2.257 3.595 1.00 96.06 120 ILE A N 1
ATOM 935 C CA . ILE A 1 120 ? -6.494 2.190 4.907 1.00 96.06 120 ILE A CA 1
ATOM 936 C C . ILE A 1 120 ? -5.665 3.055 5.846 1.00 96.06 120 ILE A C 1
ATOM 938 O O . ILE A 1 120 ? -4.490 2.785 6.066 1.00 96.06 120 ILE A O 1
ATOM 942 N N . THR A 1 121 ? -6.279 4.083 6.415 1.00 94.06 121 THR A N 1
ATOM 943 C CA . THR A 1 121 ? -5.666 4.955 7.420 1.00 94.06 121 THR A CA 1
ATOM 944 C C . THR A 1 121 ? -6.602 5.084 8.612 1.00 94.06 121 THR A C 1
ATOM 946 O O . THR A 1 121 ? -7.789 4.759 8.534 1.00 94.06 121 THR A O 1
ATOM 949 N N . TYR A 1 122 ? -6.059 5.539 9.733 1.00 89.75 122 TYR A N 1
ATOM 950 C CA . TYR A 1 122 ? -6.824 5.804 10.941 1.00 89.75 122 TYR A CA 1
ATOM 951 C C . TYR A 1 122 ? -6.340 7.108 11.562 1.00 89.75 122 TYR A C 1
ATOM 953 O O . TYR A 1 122 ? -5.139 7.278 11.738 1.00 89.75 122 TYR A O 1
ATOM 961 N N . SER A 1 123 ? -7.279 7.969 11.944 1.00 86.06 123 SER A N 1
ATOM 962 C CA . SER A 1 123 ? -7.039 9.168 12.743 1.00 86.06 123 SER A CA 1
ATOM 963 C C . SER A 1 123 ? -7.902 9.095 14.003 1.00 86.06 123 SER A C 1
ATOM 965 O O . SER A 1 123 ? -9.015 8.568 13.959 1.00 86.06 123 SER A O 1
ATOM 967 N N . GLU A 1 124 ? -7.378 9.589 15.125 1.00 78.56 124 GLU A N 1
ATOM 968 C CA . GLU A 1 124 ? -8.113 9.670 16.398 1.00 78.56 124 GLU A CA 1
ATOM 969 C C . GLU A 1 124 ? -9.130 10.824 16.408 1.00 78.56 124 GLU A C 1
ATOM 971 O O . GLU A 1 124 ? -10.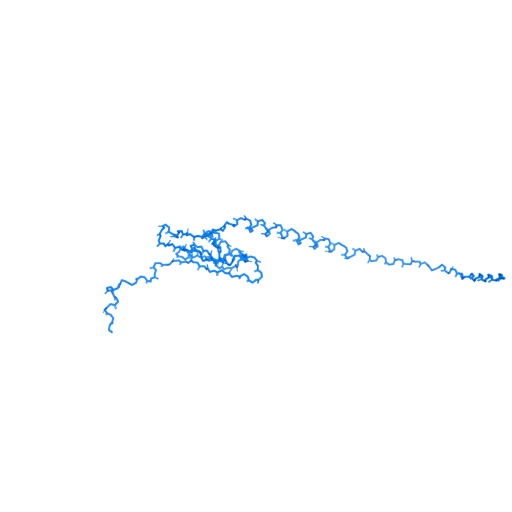065 10.823 17.211 1.00 78.56 124 GLU A O 1
ATOM 976 N N . ASP A 1 125 ? -9.000 11.768 15.473 1.00 68.12 125 ASP A N 1
ATOM 977 C CA . ASP A 1 125 ? -9.876 12.925 15.362 1.00 68.12 125 ASP A CA 1
ATOM 978 C C . ASP A 1 125 ? -11.192 12.532 14.675 1.00 68.12 125 ASP A C 1
ATOM 980 O O . ASP A 1 125 ? -11.266 12.349 13.458 1.00 68.12 125 ASP A O 1
ATOM 984 N N . GLY A 1 126 ? -12.256 12.394 15.469 1.00 60.06 126 GLY A N 1
ATOM 985 C CA . GLY A 1 126 ? -13.594 12.048 14.972 1.00 60.06 126 GLY A CA 1
ATOM 986 C C . GLY A 1 126 ? -14.452 11.205 15.915 1.00 60.06 126 GLY A C 1
ATOM 987 O O . GLY A 1 126 ? -15.604 10.929 15.582 1.00 60.06 126 GLY A O 1
ATOM 988 N N . TYR A 1 127 ? -13.931 10.806 17.080 1.00 58.72 127 TYR A N 1
ATOM 989 C CA . TYR A 1 127 ? -14.745 10.213 18.140 1.00 58.72 127 TYR A CA 1
ATOM 990 C C . TYR A 1 127 ? -15.550 11.313 18.845 1.00 58.72 127 TYR A C 1
ATOM 992 O O . TYR A 1 127 ? -14.996 12.111 19.599 1.00 58.72 127 TYR A O 1
ATOM 1000 N N . VAL A 1 128 ? -16.852 11.371 18.571 1.00 63.91 128 VAL A N 1
ATOM 1001 C CA . VAL A 1 128 ? -17.811 12.074 19.430 1.00 63.91 128 VAL A CA 1
ATOM 1002 C C . VAL A 1 128 ? -18.403 11.009 20.338 1.00 63.91 128 VAL A C 1
ATOM 1004 O O . VAL A 1 128 ? -18.939 10.021 19.838 1.00 63.91 128 VAL A O 1
ATOM 1007 N N . ASP A 1 129 ? -18.250 11.176 21.649 1.00 62.00 129 ASP A N 1
ATOM 1008 C CA . ASP A 1 129 ? -18.955 10.334 22.610 1.00 62.00 129 ASP A CA 1
ATOM 1009 C C . ASP A 1 129 ? -20.464 10.567 22.430 1.00 62.00 129 ASP A C 1
ATOM 1011 O O . ASP A 1 129 ? -20.890 11.718 22.303 1.00 62.00 129 ASP A O 1
ATOM 1015 N N . ASP A 1 130 ? -21.277 9.506 22.376 1.00 66.06 130 ASP A N 1
ATOM 1016 C CA . ASP A 1 130 ? -22.727 9.630 22.135 1.00 66.06 130 ASP A CA 1
ATOM 1017 C C . ASP A 1 130 ? -23.392 10.544 23.192 1.00 66.06 130 ASP A C 1
ATOM 1019 O O . ASP A 1 130 ? -24.397 11.193 22.904 1.00 66.06 130 ASP A O 1
ATOM 1023 N N . GLU A 1 131 ? -22.798 10.647 24.389 1.00 62.38 131 GLU A N 1
ATOM 1024 C CA . GLU A 1 131 ? -23.238 11.535 25.475 1.00 62.38 131 GLU A CA 1
ATOM 1025 C C . GLU A 1 131 ? -23.101 13.037 25.134 1.00 62.38 131 GLU A C 1
ATOM 1027 O O . GLU A 1 131 ? -23.958 13.825 25.529 1.00 62.38 131 GLU A O 1
ATOM 1032 N N . ASP A 1 132 ? -22.096 13.443 24.346 1.00 59.81 132 ASP A N 1
ATOM 1033 C CA . ASP A 1 132 ? -21.894 14.841 23.917 1.00 59.81 132 ASP A CA 1
ATOM 1034 C C . ASP A 1 132 ? -22.732 15.203 22.671 1.00 59.81 132 ASP A C 1
ATOM 1036 O O . ASP A 1 132 ? -22.920 16.380 22.348 1.00 59.81 132 ASP A O 1
ATOM 1040 N N . ALA A 1 133 ? -23.259 14.203 21.953 1.00 62.88 133 ALA A N 1
ATOM 1041 C CA . ALA A 1 133 ? -24.104 14.411 20.776 1.00 62.88 133 ALA A CA 1
ATOM 1042 C C . ALA A 1 133 ? -25.549 14.830 21.128 1.00 62.88 133 ALA A C 1
ATOM 1044 O O . ALA A 1 133 ? -26.244 15.383 20.271 1.00 62.88 133 ALA A O 1
ATOM 1045 N N . GLU A 1 134 ? -26.007 14.598 22.366 1.00 61.97 134 GLU A N 1
ATOM 1046 C CA . GLU A 1 134 ? -27.360 14.955 22.830 1.00 61.97 134 GLU A CA 1
ATOM 1047 C C . GLU A 1 134 ? -27.518 16.436 23.246 1.00 61.97 134 GLU A C 1
ATOM 1049 O O . GLU A 1 134 ? -28.650 16.898 23.396 1.00 61.97 134 GLU A O 1
ATOM 1054 N N . GLU A 1 135 ? -26.434 17.212 23.395 1.00 60.47 135 GLU A N 1
ATOM 1055 C CA . GLU A 1 135 ? -26.495 18.604 23.891 1.00 60.47 135 GLU A CA 1
ATOM 1056 C C . GLU A 1 135 ? -26.565 19.699 22.800 1.00 60.47 135 GLU A C 1
ATOM 1058 O O . GLU A 1 135 ? -26.555 20.891 23.123 1.00 60.47 135 GLU A O 1
ATOM 1063 N N . ILE A 1 136 ? -26.673 19.349 21.513 1.00 56.59 136 ILE A N 1
ATOM 1064 C CA . ILE A 1 136 ? -26.804 20.343 20.429 1.00 56.59 136 ILE A CA 1
ATOM 1065 C C . ILE A 1 136 ? -28.291 20.605 20.095 1.00 56.59 136 ILE A C 1
ATOM 1067 O O . ILE A 1 136 ? -28.933 19.776 19.449 1.00 56.59 136 ILE A O 1
ATOM 1071 N N . ASP A 1 137 ? -28.801 21.782 20.496 1.00 62.00 137 ASP A N 1
ATOM 1072 C CA . ASP A 1 137 ? -30.059 22.434 20.044 1.00 62.00 137 ASP A CA 1
ATOM 1073 C C . ASP A 1 137 ? -29.764 23.572 19.043 1.00 62.00 137 ASP A C 1
ATOM 1075 O O . ASP A 1 137 ? -28.906 24.436 19.356 1.00 62.00 137 ASP A O 1
#

Radius of gyration: 32.54 Å; chains: 1; bounding box: 61×54×108 Å

Foldseek 3Di:
DDDDDDDDDDDDDDPPPPPPPVPPPPVVVVVVVVVVVVVVVVVVVVQVVWDWDAAWDAFDVNPDIDHQDPQKTKTAQVVVQCLCPVVVNHDGDDPQWGFRIKIWGPPDDSNDPDTDIDTDGDHPPDDDPVVNVVPDD